Protein AF-A0A7Y8D6C0-F1 (afdb_monomer_lite)

Foldseek 3Di:
DQVVLCVVLVHNPGDDDPDAFSAQAWDWRWDDDPPDIDIDIDAHQQDPPVPDPSNVSRNVRRLVVLQPDQEAELDDDPPDDDPSSVVVCVSNVPRPHYYD

Structure (mmCIF, N/CA/C/O backbone):
data_AF-A0A7Y8D6C0-F1
#
_entry.id   AF-A0A7Y8D6C0-F1
#
loop_
_atom_site.group_PDB
_atom_site.id
_atom_site.type_symbol
_atom_site.label_atom_id
_atom_site.label_alt_id
_atom_site.label_comp_id
_atom_site.label_asym_id
_atom_site.label_entity_id
_atom_site.label_seq_id
_atom_site.pdbx_PDB_ins_code
_atom_site.Cartn_x
_atom_site.Cartn_y
_atom_site.Cartn_z
_atom_site.occupancy
_atom_site.B_iso_or_equiv
_atom_site.auth_seq_id
_atom_site.auth_comp_id
_atom_site.auth_asym_id
_atom_site.auth_atom_id
_atom_site.pdbx_PDB_model_num
ATOM 1 N N . LYS A 1 1 ? 1.943 7.024 -2.003 1.00 88.56 1 LYS A N 1
ATOM 2 C CA . LYS A 1 1 ? 1.771 6.056 -0.892 1.00 88.56 1 LYS A CA 1
ATOM 3 C C . LYS A 1 1 ? 2.103 6.701 0.450 1.00 88.56 1 LYS A C 1
ATOM 5 O O . LYS A 1 1 ? 1.205 7.306 1.010 1.00 88.56 1 LYS A O 1
ATOM 10 N N . SER A 1 2 ? 3.362 6.756 0.889 1.00 88.69 2 SER A N 1
ATOM 11 C CA . SER A 1 2 ? 3.733 7.262 2.226 1.00 88.69 2 SER A CA 1
ATOM 12 C C . SER A 1 2 ? 3.286 8.705 2.534 1.00 88.69 2 SER A C 1
ATOM 14 O O . SER A 1 2 ? 2.893 8.997 3.657 1.00 88.69 2 SER A O 1
ATOM 16 N N . THR A 1 3 ? 3.257 9.607 1.540 1.00 90.31 3 THR A N 1
ATOM 17 C CA . THR A 1 3 ? 2.682 10.959 1.714 1.00 90.31 3 THR A CA 1
ATOM 18 C C . THR A 1 3 ? 1.180 10.926 2.009 1.00 90.31 3 THR A C 1
ATOM 20 O O . THR A 1 3 ? 0.727 11.621 2.911 1.00 90.31 3 THR A O 1
ATOM 23 N N . LEU A 1 4 ? 0.418 10.105 1.274 1.00 91.06 4 LEU A N 1
ATOM 24 C CA . LEU A 1 4 ? -1.020 9.920 1.497 1.00 91.06 4 LEU A CA 1
ATOM 25 C C . LEU A 1 4 ? -1.267 9.305 2.876 1.00 91.06 4 LEU A C 1
ATOM 27 O O . LEU A 1 4 ? -2.127 9.778 3.607 1.00 91.06 4 LEU A O 1
ATOM 31 N N . LEU A 1 5 ? -0.464 8.310 3.255 1.00 92.12 5 LEU A N 1
ATOM 32 C CA . LEU A 1 5 ? -0.569 7.676 4.562 1.00 92.12 5 LEU A CA 1
ATOM 33 C C . LEU A 1 5 ? -0.362 8.679 5.703 1.00 92.12 5 LEU A C 1
ATOM 35 O O . LEU A 1 5 ? -1.199 8.773 6.592 1.00 92.12 5 LEU A O 1
ATOM 39 N N . ASN A 1 6 ? 0.707 9.478 5.653 1.00 91.50 6 ASN A N 1
ATOM 40 C CA . ASN A 1 6 ? 0.946 10.517 6.659 1.00 91.50 6 ASN A CA 1
ATOM 41 C C . 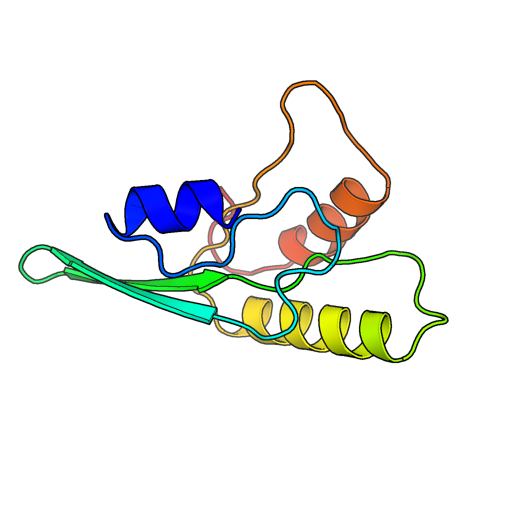ASN A 1 6 ? -0.201 11.529 6.737 1.00 91.50 6 ASN A C 1
ATOM 43 O O . ASN A 1 6 ? -0.539 11.991 7.823 1.00 91.50 6 ASN A O 1
ATOM 47 N N . HIS A 1 7 ? -0.799 11.868 5.592 1.00 93.19 7 HIS A N 1
ATOM 48 C CA . HIS A 1 7 ? -1.946 12.765 5.550 1.00 93.19 7 HIS A CA 1
ATOM 49 C C . HIS A 1 7 ? -3.174 12.148 6.230 1.00 93.19 7 HIS A C 1
ATOM 51 O O . HIS A 1 7 ? -3.785 12.796 7.073 1.00 93.19 7 HIS A O 1
ATOM 57 N N . ILE A 1 8 ? -3.485 10.881 5.936 1.00 92.19 8 ILE A N 1
ATOM 58 C CA . ILE A 1 8 ? -4.592 10.150 6.569 1.00 92.19 8 ILE A CA 1
ATOM 59 C C . ILE A 1 8 ? -4.392 10.053 8.084 1.00 92.19 8 ILE A C 1
ATOM 61 O O . ILE A 1 8 ? -5.329 10.308 8.839 1.00 92.19 8 ILE A O 1
ATOM 65 N N . LEU A 1 9 ? -3.180 9.707 8.527 1.00 91.62 9 LEU A N 1
ATOM 66 C CA . LEU A 1 9 ? -2.851 9.534 9.944 1.00 91.62 9 LEU A CA 1
ATOM 67 C C . LEU A 1 9 ? -2.726 10.864 10.706 1.00 91.62 9 LEU A C 1
ATOM 69 O O . LEU A 1 9 ? -2.702 10.847 11.932 1.00 91.62 9 LEU A O 1
ATOM 73 N N . GLY A 1 10 ? -2.609 12.000 10.011 1.00 90.00 10 GLY A N 1
ATOM 74 C CA . GLY A 1 10 ? -2.411 13.318 10.625 1.00 90.00 10 GLY A CA 1
ATOM 75 C C . GLY A 1 10 ? -1.028 13.522 11.258 1.00 90.00 10 GLY A C 1
ATOM 76 O O . GLY A 1 10 ? -0.812 14.493 11.977 1.00 90.00 10 GLY A O 1
ATOM 77 N N . GLN A 1 11 ? -0.077 12.621 11.003 1.00 86.25 11 GLN A N 1
ATOM 78 C CA . GLN A 1 11 ? 1.265 12.648 11.584 1.00 86.25 11 GLN A CA 1
ATOM 79 C C . GLN A 1 11 ? 2.303 12.086 10.613 1.00 86.25 11 GLN A C 1
ATOM 81 O O . GLN A 1 11 ? 2.017 11.243 9.763 1.00 86.25 11 GLN A O 1
ATOM 86 N N . LYS A 1 12 ? 3.546 12.554 10.747 1.00 84.88 12 LYS A N 1
ATOM 87 C CA . LYS A 1 12 ? 4.667 12.150 9.892 1.00 84.88 12 LYS A CA 1
ATOM 88 C C . LYS A 1 12 ? 5.325 10.869 10.421 1.00 84.88 12 LYS A C 1
ATOM 90 O O . LYS A 1 12 ? 6.408 10.928 10.996 1.00 84.88 12 LYS A O 1
ATOM 95 N N . LEU A 1 13 ? 4.668 9.728 10.218 1.00 83.50 13 LEU A N 1
ATOM 96 C CA . LEU A 1 13 ? 5.171 8.405 10.612 1.00 83.50 13 LEU A CA 1
ATOM 97 C C . LEU A 1 13 ? 5.962 7.730 9.488 1.00 83.50 13 LEU A C 1
ATOM 99 O O . LEU A 1 13 ? 7.084 7.271 9.691 1.00 83.50 13 LEU A O 1
ATOM 103 N N . ALA A 1 14 ? 5.401 7.712 8.281 1.00 85.62 14 ALA A N 1
ATOM 104 C CA . ALA A 1 14 ? 6.013 7.096 7.117 1.00 85.62 14 ALA A CA 1
ATOM 105 C C . ALA A 1 14 ? 7.139 7.964 6.554 1.00 85.62 14 ALA A C 1
ATOM 107 O O . ALA A 1 14 ? 7.018 9.189 6.427 1.00 85.62 14 ALA A O 1
ATOM 108 N N . ILE A 1 15 ? 8.245 7.317 6.180 1.00 82.38 15 ILE A N 1
ATOM 109 C CA . ILE A 1 15 ? 9.406 8.011 5.631 1.00 82.38 15 ILE A CA 1
ATOM 110 C C . ILE A 1 15 ? 9.070 8.496 4.216 1.00 82.38 15 ILE A C 1
ATOM 112 O O . ILE A 1 15 ? 8.958 7.718 3.272 1.00 82.38 15 ILE A O 1
ATOM 116 N N . THR A 1 16 ? 8.953 9.810 4.050 1.00 83.25 16 THR A N 1
ATOM 117 C CA . THR A 1 16 ? 8.744 10.452 2.746 1.00 83.25 16 THR A CA 1
ATOM 118 C C . THR A 1 16 ? 10.078 10.929 2.178 1.00 83.25 16 THR A C 1
ATOM 120 O O . THR A 1 16 ? 10.721 11.802 2.763 1.00 83.25 16 THR A O 1
ATOM 123 N N . SER A 1 17 ? 10.499 10.389 1.035 1.00 81.12 17 SER A N 1
ATOM 124 C CA . SER A 1 17 ? 11.733 10.782 0.345 1.00 81.12 17 SER A CA 1
ATOM 125 C C . SER A 1 17 ? 11.586 10.597 -1.161 1.00 81.12 17 SER A C 1
ATOM 127 O O . SER A 1 17 ? 10.858 9.718 -1.614 1.00 81.12 17 SER A O 1
ATOM 129 N N . ARG A 1 18 ? 12.320 11.401 -1.941 1.00 77.56 18 ARG A N 1
ATOM 130 C CA . ARG A 1 18 ? 12.471 11.191 -3.392 1.00 77.56 18 ARG A CA 1
ATOM 131 C C . ARG A 1 18 ? 13.449 10.059 -3.718 1.00 77.56 18 ARG A C 1
ATOM 133 O O . ARG A 1 18 ? 13.525 9.638 -4.867 1.00 77.56 18 ARG A O 1
ATOM 140 N N . LYS A 1 19 ? 14.218 9.576 -2.732 1.00 79.81 19 LYS A N 1
ATOM 141 C CA . LYS A 1 19 ? 15.111 8.431 -2.926 1.00 79.81 19 LYS A CA 1
ATOM 142 C C . LYS A 1 19 ? 14.272 7.154 -3.082 1.00 79.81 19 LYS A C 1
ATOM 144 O O . LYS A 1 19 ? 13.379 6.914 -2.263 1.00 79.81 19 LYS A O 1
ATOM 149 N N . PRO A 1 20 ? 14.550 6.319 -4.093 1.00 75.12 20 PRO A N 1
ATOM 150 C CA . PRO A 1 20 ? 13.873 5.037 -4.230 1.00 75.12 20 PRO A CA 1
ATOM 151 C C . PRO A 1 20 ? 14.194 4.123 -3.036 1.00 75.12 20 PRO A C 1
ATOM 153 O O . PRO A 1 20 ? 15.209 4.300 -2.362 1.00 75.12 20 PRO A O 1
ATOM 156 N N . GLN A 1 21 ? 13.330 3.132 -2.789 1.00 76.75 21 GLN A N 1
ATOM 157 C CA . GLN A 1 21 ? 13.539 2.078 -1.777 1.00 76.75 21 GLN A CA 1
ATOM 158 C C . GLN A 1 21 ? 13.664 2.584 -0.330 1.00 76.75 21 GLN A C 1
ATOM 160 O O . GLN A 1 21 ? 14.404 2.022 0.484 1.00 76.75 21 GLN A O 1
ATOM 165 N N . THR A 1 22 ? 12.940 3.659 -0.017 1.00 77.94 22 THR A N 1
ATOM 166 C CA . THR A 1 22 ? 12.935 4.261 1.320 1.00 77.94 22 THR A CA 1
ATOM 167 C C . THR A 1 22 ? 12.084 3.451 2.316 1.00 77.94 22 THR A C 1
ATOM 169 O O . THR A 1 22 ? 12.478 3.306 3.470 1.00 77.94 22 THR A O 1
ATOM 172 N N . THR A 1 23 ? 10.987 2.829 1.867 1.00 77.62 23 THR A N 1
ATOM 173 C CA . THR A 1 23 ? 10.188 1.878 2.665 1.00 77.62 23 THR A CA 1
ATOM 174 C C . THR A 1 23 ? 10.696 0.457 2.417 1.00 77.62 23 THR A C 1
ATOM 176 O O . THR A 1 23 ? 10.447 -0.110 1.355 1.00 77.62 23 THR A O 1
ATOM 179 N N . ARG A 1 24 ? 11.461 -0.109 3.361 1.00 81.94 24 ARG A N 1
ATOM 180 C CA . ARG A 1 24 ? 12.056 -1.464 3.246 1.00 81.94 24 ARG A CA 1
ATOM 181 C C . ARG A 1 24 ? 11.339 -2.529 4.072 1.00 81.94 24 ARG A C 1
ATOM 183 O O . ARG A 1 24 ? 11.407 -3.711 3.742 1.00 81.94 24 ARG A O 1
ATOM 190 N N . HIS A 1 25 ? 10.643 -2.098 5.115 1.00 80.75 25 HIS A N 1
ATOM 191 C CA . HIS A 1 25 ? 9.809 -2.927 5.974 1.00 80.75 25 HIS A CA 1
ATOM 192 C C . HIS A 1 25 ? 8.378 -2.410 5.909 1.00 80.75 25 HIS A C 1
ATOM 194 O O . HIS A 1 25 ? 8.171 -1.232 5.610 1.00 80.75 25 HIS A O 1
ATOM 200 N N . ASN A 1 26 ? 7.417 -3.286 6.192 1.00 81.25 26 ASN A N 1
ATOM 201 C CA . ASN A 1 26 ? 6.034 -2.858 6.326 1.00 81.25 26 ASN A CA 1
ATOM 202 C C . ASN A 1 26 ? 5.926 -1.927 7.536 1.00 81.25 26 ASN A C 1
ATOM 204 O O . ASN A 1 26 ? 6.447 -2.241 8.608 1.00 81.25 26 ASN A O 1
ATOM 208 N N . MET A 1 27 ? 5.272 -0.786 7.356 1.00 85.19 27 MET A N 1
ATOM 209 C CA . MET A 1 27 ? 4.952 0.121 8.452 1.00 85.19 27 MET A CA 1
ATOM 210 C C . MET A 1 27 ? 3.468 0.019 8.765 1.00 85.19 27 MET A C 1
ATOM 212 O O . MET A 1 27 ? 2.647 0.066 7.852 1.00 85.19 27 MET A O 1
ATOM 216 N N . LEU A 1 28 ? 3.145 -0.081 10.051 1.00 89.06 28 LEU A N 1
ATOM 217 C CA . LEU A 1 28 ? 1.774 -0.025 10.536 1.00 89.06 28 LEU A CA 1
ATOM 218 C C . LEU A 1 28 ? 1.462 1.392 11.014 1.00 89.06 28 LEU A C 1
ATOM 220 O O . LEU A 1 28 ? 2.193 1.958 11.826 1.00 89.06 28 LEU A O 1
ATOM 224 N N . GLY A 1 29 ? 0.377 1.955 10.500 1.00 90.50 29 GLY A N 1
ATOM 225 C CA . GLY A 1 29 ? -0.210 3.200 10.969 1.00 90.50 29 GLY A CA 1
ATOM 226 C C . GLY A 1 29 ? -1.598 2.928 11.515 1.00 90.50 29 GLY A C 1
ATOM 227 O O . GLY A 1 29 ? -2.416 2.337 10.823 1.00 90.50 29 GLY A O 1
ATOM 228 N N . ILE A 1 30 ? -1.881 3.353 12.740 1.00 93.12 30 ILE A N 1
ATOM 229 C CA . ILE A 1 30 ? -3.191 3.143 13.361 1.00 93.12 30 ILE A CA 1
ATOM 230 C C . ILE A 1 30 ? -3.899 4.488 13.436 1.00 93.12 30 ILE A C 1
ATOM 232 O O . ILE A 1 30 ? -3.339 5.458 13.952 1.00 93.12 30 ILE A O 1
ATOM 236 N N . LYS A 1 31 ? -5.133 4.543 12.934 1.00 94.31 31 LYS A N 1
ATOM 237 C CA . LYS A 1 31 ? -6.019 5.696 13.083 1.00 94.31 31 LYS A CA 1
ATOM 238 C C . LYS A 1 31 ? -7.297 5.255 13.774 1.00 94.31 31 LYS A C 1
ATOM 240 O O . LYS A 1 31 ? -7.971 4.354 13.287 1.00 94.31 31 LYS A O 1
ATOM 245 N N . THR A 1 32 ? -7.613 5.894 14.893 1.00 95.31 32 THR A N 1
ATOM 246 C CA . THR A 1 32 ? -8.861 5.656 15.624 1.00 95.31 32 THR A CA 1
ATOM 247 C C . THR A 1 32 ? -9.705 6.923 15.562 1.00 95.31 32 THR A C 1
ATOM 249 O O . THR A 1 32 ? -9.207 7.999 15.892 1.00 95.31 32 THR A O 1
ATOM 252 N N . GLU A 1 33 ? -10.951 6.800 15.121 1.00 94.81 33 GLU A N 1
ATOM 253 C CA . GLU A 1 33 ? -11.945 7.874 15.088 1.00 94.81 33 GLU A CA 1
ATOM 254 C C . GLU A 1 33 ? -13.240 7.355 15.726 1.00 94.81 33 GLU A C 1
ATOM 256 O O . GLU A 1 33 ? -13.913 6.488 15.168 1.00 94.81 33 GLU A O 1
ATOM 261 N N . GLY A 1 34 ? -13.572 7.859 16.920 1.00 95.88 34 GLY A N 1
ATOM 262 C CA . GLY A 1 34 ? -14.689 7.338 17.713 1.00 95.88 34 GLY A CA 1
ATOM 263 C C . GLY A 1 34 ? -14.515 5.846 18.014 1.00 95.88 34 GLY A C 1
ATOM 264 O O . GLY A 1 34 ? -13.470 5.438 18.518 1.00 95.88 34 GLY A O 1
ATOM 265 N N . ASP A 1 35 ? -15.520 5.050 17.648 1.00 96.75 35 ASP A N 1
ATOM 266 C CA . ASP A 1 35 ? -15.552 3.595 17.861 1.00 96.75 35 ASP A CA 1
ATOM 267 C C . ASP A 1 35 ? -14.918 2.793 16.709 1.00 96.75 35 ASP A C 1
ATOM 269 O O . ASP A 1 35 ? -14.985 1.563 16.683 1.00 96.75 35 ASP A O 1
ATOM 273 N N . VAL A 1 36 ? -14.308 3.470 15.730 1.00 96.19 36 VAL A N 1
ATOM 274 C CA . VAL A 1 36 ? -13.692 2.837 14.558 1.00 96.19 36 VAL A CA 1
ATOM 275 C C . VAL A 1 36 ? -12.177 2.938 14.644 1.00 96.19 36 VAL A C 1
ATOM 277 O O . VAL A 1 36 ? -11.619 4.022 14.817 1.00 96.19 36 VAL A O 1
ATOM 280 N N . GLN A 1 37 ? -11.497 1.810 14.444 1.00 95.88 37 GLN A N 1
ATOM 281 C CA . GLN A 1 37 ? -10.047 1.754 14.300 1.00 95.88 37 GLN A CA 1
ATOM 282 C C . GLN A 1 37 ? -9.672 1.155 12.946 1.00 95.88 37 GLN A C 1
ATOM 284 O O . GLN A 1 37 ? -10.057 0.037 12.618 1.00 95.88 37 GLN A O 1
ATOM 289 N N . ALA A 1 38 ? -8.886 1.902 12.178 1.00 95.06 38 ALA A N 1
ATOM 290 C CA . ALA A 1 38 ? -8.318 1.464 10.914 1.00 95.06 38 ALA A CA 1
ATOM 291 C C . ALA A 1 38 ? -6.805 1.264 11.057 1.00 95.06 38 ALA A C 1
ATOM 293 O O . ALA A 1 38 ? -6.090 2.142 11.560 1.00 95.06 38 ALA A O 1
ATOM 294 N N . ILE A 1 39 ? -6.319 0.116 10.584 1.00 94.12 39 ILE A N 1
ATOM 295 C CA . ILE A 1 39 ? -4.897 -0.224 10.535 1.00 94.12 39 ILE A CA 1
ATOM 296 C C . ILE A 1 39 ? -4.440 -0.125 9.082 1.00 94.12 39 ILE A C 1
ATOM 298 O O . ILE A 1 39 ? -4.892 -0.860 8.212 1.00 94.12 39 ILE A O 1
ATOM 302 N N . TYR A 1 40 ? -3.527 0.798 8.824 1.00 92.81 40 TYR A N 1
ATOM 303 C CA . TYR A 1 40 ? -2.929 1.029 7.521 1.00 92.81 40 TYR A CA 1
ATOM 304 C C . TYR A 1 40 ? -1.575 0.338 7.444 1.00 92.81 40 TYR A C 1
ATOM 306 O O . TYR A 1 40 ? -0.743 0.493 8.339 1.00 92.81 40 TYR A O 1
ATOM 314 N N . VAL A 1 41 ? -1.327 -0.362 6.341 1.00 90.44 41 VAL A N 1
ATOM 315 C CA . VAL A 1 41 ? -0.048 -1.023 6.070 1.00 90.44 41 VAL A CA 1
ATOM 316 C C . VAL A 1 41 ? 0.632 -0.326 4.889 1.00 90.44 41 VAL A C 1
ATOM 318 O O . VAL A 1 41 ? 0.149 -0.412 3.762 1.00 90.44 41 VAL A O 1
ATOM 321 N N . ASP A 1 42 ? 1.756 0.365 5.116 1.00 89.62 42 ASP A N 1
ATOM 322 C CA . ASP A 1 42 ? 2.618 0.842 4.019 1.00 89.62 42 ASP A CA 1
ATOM 323 C C . ASP A 1 42 ? 3.568 -0.283 3.627 1.00 89.62 42 ASP A C 1
ATOM 325 O O . ASP A 1 42 ? 4.434 -0.675 4.416 1.00 89.62 42 ASP A O 1
ATOM 329 N N . THR A 1 43 ? 3.424 -0.808 2.415 1.00 86.88 43 THR A N 1
ATOM 330 C CA . THR A 1 43 ? 4.310 -1.852 1.902 1.00 86.88 43 THR A CA 1
ATOM 331 C C . THR A 1 43 ? 5.496 -1.248 1.148 1.00 86.88 43 THR A C 1
ATOM 333 O O . THR A 1 43 ? 5.369 -0.195 0.510 1.00 86.88 43 THR A O 1
ATOM 336 N N . PRO A 1 44 ? 6.654 -1.931 1.120 1.00 84.75 44 PRO A N 1
ATOM 337 C CA . PRO A 1 44 ? 7.720 -1.623 0.178 1.00 84.75 44 PRO A CA 1
ATOM 338 C C . PRO A 1 44 ? 7.209 -1.519 -1.265 1.00 84.75 44 PRO A C 1
ATOM 340 O O . PRO A 1 44 ? 6.276 -2.217 -1.665 1.00 84.75 44 PRO A O 1
ATOM 343 N N . GLY A 1 45 ? 7.840 -0.650 -2.060 1.00 83.69 45 GLY A N 1
ATOM 344 C CA . GLY A 1 45 ? 7.582 -0.594 -3.499 1.00 83.69 45 GLY A CA 1
ATOM 345 C C . GLY A 1 45 ? 7.950 -1.921 -4.159 1.00 83.69 45 GLY A C 1
ATOM 346 O O . GLY A 1 45 ? 9.013 -2.474 -3.865 1.00 83.69 45 GLY A O 1
ATOM 347 N N . MET A 1 46 ? 7.072 -2.430 -5.026 1.00 84.75 46 MET A N 1
ATOM 348 C CA . MET A 1 46 ? 7.378 -3.622 -5.808 1.00 84.75 46 MET A CA 1
ATOM 349 C C . MET A 1 46 ? 8.245 -3.252 -7.006 1.00 84.75 46 MET A C 1
ATOM 351 O O . MET A 1 46 ? 7.969 -2.281 -7.704 1.00 84.75 46 MET A O 1
ATOM 355 N N . HIS A 1 47 ? 9.298 -4.033 -7.226 1.00 84.75 47 HIS A N 1
ATOM 356 C CA . HIS A 1 47 ? 10.292 -3.773 -8.263 1.00 84.75 47 HIS A CA 1
ATOM 357 C C . HIS A 1 47 ? 10.455 -4.983 -9.178 1.00 84.75 47 HIS A C 1
ATOM 359 O O . HIS A 1 47 ? 10.577 -6.114 -8.706 1.00 84.75 47 HIS A O 1
ATOM 365 N N . LYS A 1 48 ? 10.525 -4.744 -10.491 1.00 77.12 48 LYS A N 1
ATOM 366 C CA . LYS A 1 48 ? 10.679 -5.805 -11.504 1.00 77.12 48 LYS A CA 1
ATOM 367 C C . LYS A 1 48 ? 12.070 -6.454 -11.468 1.00 77.12 48 LYS A C 1
ATOM 369 O O . LYS A 1 48 ? 12.205 -7.657 -11.675 1.00 77.12 48 LYS A O 1
ATOM 374 N N . ALA A 1 49 ? 13.104 -5.668 -11.157 1.00 74.12 49 ALA A N 1
ATOM 375 C CA . ALA A 1 49 ? 14.487 -6.133 -11.074 1.00 74.12 49 ALA A CA 1
ATOM 376 C C . ALA A 1 49 ? 14.717 -6.977 -9.807 1.00 74.12 49 ALA A C 1
ATOM 378 O O . ALA A 1 49 ? 15.034 -6.448 -8.743 1.00 74.12 49 ALA A O 1
ATOM 379 N N . ASN A 1 50 ? 14.569 -8.296 -9.906 1.00 66.81 50 ASN A N 1
ATOM 380 C CA . ASN A 1 50 ? 14.695 -9.225 -8.774 1.00 66.81 50 ASN A CA 1
ATOM 381 C C . ASN A 1 50 ? 16.125 -9.730 -8.517 1.00 66.81 50 ASN A C 1
ATOM 383 O O . ASN A 1 50 ? 16.338 -10.553 -7.624 1.00 66.81 50 ASN A O 1
ATOM 387 N N . ASP A 1 51 ? 17.117 -9.235 -9.252 1.00 71.62 51 ASP A N 1
ATOM 388 C CA . ASP A 1 51 ? 18.495 -9.738 -9.161 1.00 71.62 51 ASP A CA 1
ATOM 389 C C . ASP A 1 51 ? 19.135 -9.398 -7.809 1.00 71.62 51 ASP A C 1
ATOM 391 O O . ASP A 1 51 ? 19.879 -10.187 -7.218 1.00 71.62 51 ASP A O 1
ATOM 395 N N . LYS A 1 52 ? 18.761 -8.246 -7.243 1.00 83.00 52 LYS A N 1
ATOM 396 C CA . LYS A 1 52 ? 19.230 -7.800 -5.929 1.00 83.00 52 LYS A CA 1
ATOM 397 C C . LYS A 1 52 ? 18.426 -8.467 -4.815 1.00 83.00 52 LYS A C 1
ATOM 399 O O . LYS A 1 52 ? 17.198 -8.405 -4.798 1.00 83.00 52 LYS A O 1
ATOM 404 N N . ALA A 1 53 ? 19.126 -9.025 -3.826 1.00 85.25 53 ALA A N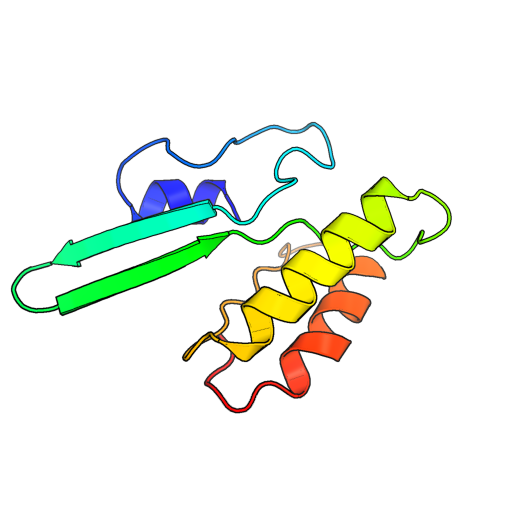 1
ATOM 405 C CA . ALA A 1 53 ? 18.512 -9.668 -2.659 1.00 85.25 53 ALA A CA 1
ATOM 406 C C . ALA A 1 53 ? 17.517 -8.750 -1.925 1.00 85.25 53 ALA A C 1
ATOM 408 O O . ALA A 1 53 ? 16.449 -9.201 -1.517 1.00 85.25 53 ALA A O 1
ATOM 409 N N . LEU A 1 54 ? 17.831 -7.453 -1.838 1.00 84.31 54 LEU A N 1
ATOM 410 C CA . LEU A 1 54 ? 16.951 -6.449 -1.242 1.00 84.31 54 LEU A CA 1
ATOM 411 C C . LEU A 1 54 ? 15.598 -6.356 -1.966 1.00 84.31 54 LEU A C 1
ATOM 413 O O . LEU A 1 54 ? 14.562 -6.309 -1.311 1.00 84.31 54 LEU A O 1
ATOM 417 N N . ASN A 1 55 ? 15.593 -6.392 -3.299 1.00 85.06 55 ASN A N 1
ATOM 418 C CA . ASN A 1 55 ? 14.364 -6.288 -4.085 1.00 85.06 55 ASN A CA 1
ATOM 419 C C . ASN A 1 55 ? 13.486 -7.530 -3.890 1.00 85.06 55 ASN A C 1
ATOM 421 O O . ASN A 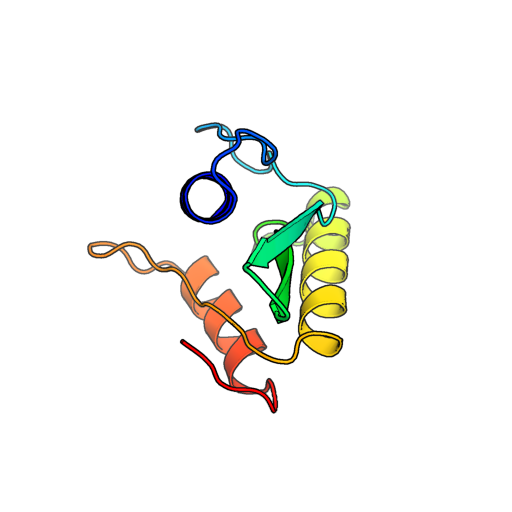1 55 ? 12.280 -7.405 -3.694 1.00 85.06 55 ASN A O 1
ATOM 425 N N . ARG A 1 56 ? 14.092 -8.726 -3.833 1.00 86.69 56 ARG A N 1
ATOM 426 C CA . ARG A 1 56 ? 13.359 -9.965 -3.513 1.00 86.69 56 ARG A CA 1
ATOM 427 C C . ARG A 1 56 ? 12.737 -9.917 -2.122 1.00 86.69 56 ARG A C 1
ATOM 429 O O . ARG A 1 56 ? 11.583 -10.304 -1.957 1.00 86.69 56 ARG A O 1
ATOM 436 N N . TYR A 1 57 ? 13.488 -9.431 -1.136 1.00 88.38 57 TYR A N 1
ATOM 437 C CA . TYR A 1 57 ? 12.996 -9.250 0.228 1.00 88.38 57 TYR A CA 1
ATOM 438 C C . TYR A 1 57 ? 11.804 -8.282 0.274 1.00 88.38 57 TYR A C 1
ATOM 440 O O . TYR A 1 57 ? 10.757 -8.619 0.823 1.00 88.38 57 TYR A O 1
ATOM 448 N N . MET A 1 58 ? 11.930 -7.120 -0.371 1.00 87.62 58 MET A N 1
ATOM 449 C CA . MET A 1 58 ? 10.865 -6.116 -0.449 1.00 87.62 58 MET A CA 1
ATOM 450 C C . MET A 1 58 ? 9.609 -6.658 -1.144 1.00 87.62 58 MET A C 1
ATOM 452 O O . MET A 1 58 ? 8.513 -6.528 -0.603 1.00 87.62 58 MET A O 1
ATOM 456 N N . ASN A 1 59 ? 9.759 -7.338 -2.285 1.00 87.75 59 ASN A N 1
ATOM 457 C CA . ASN A 1 59 ? 8.641 -7.939 -3.016 1.00 87.75 59 ASN A CA 1
ATOM 458 C C . ASN A 1 59 ? 7.930 -9.028 -2.198 1.00 87.75 59 ASN A C 1
ATOM 460 O O . ASN A 1 59 ? 6.701 -9.127 -2.236 1.00 87.75 59 ASN A O 1
ATOM 464 N N . ARG A 1 60 ? 8.681 -9.830 -1.430 1.00 88.00 60 ARG A N 1
ATOM 465 C CA . ARG A 1 60 ? 8.114 -10.839 -0.524 1.00 88.00 6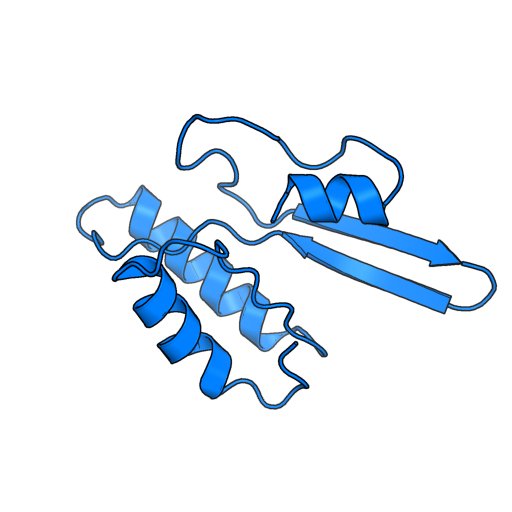0 ARG A CA 1
ATOM 466 C C . ARG A 1 60 ? 7.313 -10.192 0.606 1.00 88.00 60 ARG A C 1
ATOM 468 O O . ARG A 1 60 ? 6.205 -10.645 0.870 1.00 88.00 60 ARG A O 1
ATOM 475 N N . ASN A 1 61 ? 7.837 -9.135 1.228 1.00 87.69 61 ASN A N 1
ATOM 476 C CA . ASN A 1 61 ? 7.132 -8.396 2.281 1.00 87.69 61 ASN A CA 1
ATOM 477 C C . ASN A 1 61 ? 5.842 -7.742 1.778 1.00 87.69 61 ASN A C 1
ATOM 479 O O . ASN A 1 61 ? 4.815 -7.838 2.446 1.00 87.69 61 ASN A O 1
ATOM 483 N N . ALA A 1 62 ? 5.885 -7.120 0.596 1.00 87.75 62 ALA A N 1
ATOM 484 C CA . ALA A 1 62 ? 4.704 -6.521 -0.020 1.00 87.75 62 ALA A CA 1
ATOM 485 C C . ALA A 1 62 ? 3.647 -7.584 -0.355 1.00 87.75 62 ALA A C 1
ATOM 487 O O . ALA A 1 62 ? 2.478 -7.425 -0.022 1.00 87.75 62 ALA A O 1
ATOM 488 N N . SER A 1 63 ? 4.068 -8.715 -0.934 1.00 88.19 63 SER A N 1
ATOM 489 C CA . SER A 1 63 ? 3.156 -9.821 -1.257 1.00 88.19 63 SER A CA 1
ATOM 490 C C . SER A 1 63 ? 2.554 -10.481 -0.013 1.00 88.19 63 SER A C 1
ATOM 492 O O . SER A 1 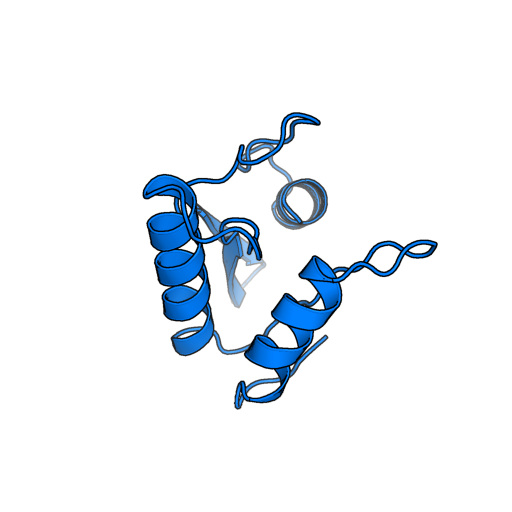63 ? 1.437 -10.976 -0.080 1.00 88.19 63 SER A O 1
ATOM 494 N N . ALA A 1 64 ? 3.290 -10.531 1.103 1.00 88.38 64 ALA A N 1
ATOM 495 C CA . ALA A 1 64 ? 2.772 -11.042 2.369 1.00 88.38 64 ALA A CA 1
ATOM 496 C C . ALA A 1 64 ? 1.699 -10.112 2.946 1.00 88.38 64 ALA A C 1
ATOM 498 O O . ALA A 1 64 ? 0.616 -10.585 3.256 1.00 88.38 64 ALA A O 1
ATOM 499 N N . ALA A 1 65 ? 1.958 -8.800 2.990 1.00 87.06 65 ALA A N 1
ATOM 500 C CA . ALA A 1 65 ? 0.980 -7.826 3.478 1.00 87.06 65 ALA A CA 1
ATOM 501 C C . ALA A 1 65 ? -0.340 -7.865 2.699 1.00 87.06 65 ALA A C 1
ATOM 503 O O . ALA A 1 65 ? -1.398 -7.771 3.302 1.00 87.06 65 ALA A O 1
ATOM 504 N N . LEU A 1 66 ? -0.291 -8.055 1.376 1.00 86.75 66 LEU A N 1
ATOM 505 C CA . LEU A 1 66 ? -1.499 -8.136 0.546 1.00 86.75 66 LEU A CA 1
ATOM 506 C C . LEU A 1 66 ? -2.429 -9.312 0.893 1.00 86.75 66 LEU A C 1
ATOM 508 O O . LEU A 1 66 ? -3.581 -9.293 0.475 1.00 86.75 66 LEU A O 1
ATOM 512 N N . LYS A 1 67 ? -1.958 -10.336 1.618 1.00 85.69 67 LYS A N 1
ATOM 513 C CA . LYS A 1 67 ? -2.791 -11.485 2.012 1.00 85.69 67 LYS A CA 1
ATOM 514 C C . LYS A 1 67 ? -3.659 -11.216 3.235 1.00 85.69 67 LYS A C 1
ATOM 516 O O . LYS A 1 67 ? -4.692 -11.858 3.375 1.00 85.69 67 LYS A O 1
ATOM 521 N N . ASP A 1 68 ? -3.222 -10.300 4.092 1.00 85.25 68 ASP A N 1
ATOM 522 C CA . ASP A 1 68 ? -3.815 -10.078 5.412 1.00 85.25 68 ASP A CA 1
ATOM 523 C C . ASP A 1 68 ? -4.702 -8.819 5.448 1.00 85.25 68 ASP A C 1
ATOM 525 O O . ASP A 1 68 ? -5.198 -8.452 6.508 1.00 85.25 68 ASP A O 1
ATOM 529 N N . VAL A 1 69 ? -4.871 -8.124 4.315 1.00 89.69 69 VAL A N 1
ATOM 530 C CA . VAL A 1 69 ? -5.617 -6.857 4.236 1.00 89.69 69 VAL A CA 1
ATOM 531 C C . VAL A 1 69 ? -7.052 -7.057 3.762 1.00 89.69 69 VAL A C 1
ATOM 533 O O . VAL A 1 69 ? -7.307 -7.761 2.785 1.00 89.69 69 VAL A O 1
ATOM 536 N N . ASP A 1 70 ? -7.978 -6.352 4.409 1.00 92.50 70 ASP A N 1
ATOM 537 C CA . ASP A 1 70 ? -9.396 -6.349 4.038 1.00 92.50 70 ASP A CA 1
ATOM 538 C C . ASP A 1 70 ? -9.687 -5.471 2.811 1.00 92.50 70 ASP A C 1
ATOM 540 O O . ASP A 1 70 ? -10.617 -5.748 2.060 1.00 92.50 70 ASP A O 1
ATOM 544 N N . VAL A 1 71 ? -8.900 -4.406 2.602 1.00 92.81 71 VAL A N 1
ATOM 545 C CA . VAL A 1 71 ? -9.054 -3.420 1.517 1.00 92.81 71 VAL A CA 1
ATOM 546 C C . VAL A 1 71 ? -7.681 -3.025 0.978 1.00 92.81 71 VAL A C 1
ATOM 548 O O . VAL A 1 71 ? -6.740 -2.804 1.745 1.00 92.81 71 VAL A O 1
ATOM 551 N N . VAL A 1 72 ? -7.569 -2.874 -0.342 1.00 93.56 72 VAL A N 1
ATOM 552 C CA . VAL A 1 72 ? -6.351 -2.412 -1.019 1.00 93.56 72 VAL A CA 1
ATOM 553 C C . VAL A 1 72 ? -6.586 -1.041 -1.642 1.00 93.56 72 VAL A C 1
ATOM 555 O O . VAL A 1 72 ? -7.548 -0.847 -2.375 1.00 93.56 72 VAL A O 1
ATOM 558 N N . ILE A 1 73 ? -5.668 -0.102 -1.394 1.00 93.62 73 ILE A N 1
ATOM 559 C CA . ILE A 1 73 ? -5.640 1.209 -2.057 1.00 93.62 73 ILE A CA 1
ATOM 560 C C . ILE A 1 73 ? -4.497 1.216 -3.075 1.00 93.62 73 ILE A C 1
ATOM 562 O O . ILE A 1 73 ? -3.316 1.286 -2.707 1.00 93.62 73 ILE A O 1
ATOM 566 N N . PHE A 1 74 ? -4.833 1.156 -4.358 1.00 93.56 74 PHE A N 1
ATOM 567 C CA . PHE A 1 74 ? -3.884 1.168 -5.460 1.00 93.56 74 PHE A CA 1
ATOM 568 C C . PHE A 1 74 ? -3.649 2.591 -5.972 1.00 93.56 74 PHE A C 1
ATOM 570 O O . PHE A 1 74 ? -4.365 3.147 -6.796 1.00 93.56 74 PHE A O 1
ATOM 577 N N . VAL A 1 75 ? -2.578 3.201 -5.465 1.00 91.88 75 VAL A N 1
ATOM 578 C CA . VAL A 1 75 ? -2.215 4.580 -5.808 1.00 91.88 75 VAL A CA 1
ATOM 579 C C . VAL A 1 75 ? -1.309 4.616 -7.035 1.00 91.88 75 VAL A C 1
ATOM 581 O O . VAL A 1 75 ? -0.169 4.151 -6.961 1.00 91.88 75 VAL A O 1
ATOM 584 N N . VAL A 1 76 ? -1.775 5.272 -8.099 1.00 92.06 76 VAL A N 1
ATOM 585 C CA . VAL A 1 76 ? -1.034 5.492 -9.352 1.00 92.06 76 VAL A CA 1
ATOM 586 C C . VAL A 1 76 ? -0.713 6.969 -9.580 1.00 92.06 76 VAL A C 1
ATOM 588 O O . VAL A 1 76 ? -1.359 7.858 -9.018 1.00 92.06 76 VAL A O 1
ATOM 591 N N . ASP A 1 77 ? 0.298 7.246 -10.403 1.00 90.81 77 ASP A N 1
ATOM 592 C CA . ASP A 1 77 ? 0.533 8.600 -10.904 1.00 90.81 77 ASP A CA 1
ATOM 593 C C . ASP A 1 77 ? -0.498 8.939 -11.991 1.00 90.81 77 ASP A C 1
ATOM 595 O O . ASP A 1 77 ? -0.786 8.130 -12.870 1.00 90.81 77 ASP A O 1
ATOM 599 N N . ARG A 1 78 ? -1.048 10.157 -11.959 1.00 92.06 78 ARG A N 1
ATOM 600 C CA . ARG A 1 78 ? -2.073 10.602 -12.918 1.00 92.06 78 ARG A CA 1
ATOM 601 C C . ARG A 1 78 ? -1.582 10.600 -14.368 1.00 92.06 78 ARG A C 1
ATOM 603 O O . ARG A 1 78 ? -2.382 10.466 -15.287 1.00 92.06 78 ARG A O 1
ATOM 610 N N . THR A 1 79 ? -0.297 10.854 -14.575 1.00 94.88 79 THR A N 1
ATOM 611 C CA . THR A 1 79 ? 0.280 11.163 -15.891 1.00 94.88 79 THR A CA 1
ATOM 612 C C . THR A 1 79 ? 1.210 10.078 -16.404 1.00 94.88 79 THR A C 1
ATOM 614 O O . THR A 1 79 ? 1.704 10.171 -17.528 1.00 94.88 79 THR A O 1
ATOM 617 N N . ARG A 1 80 ? 1.474 9.054 -15.590 1.00 93.94 80 ARG A N 1
ATOM 618 C CA . ARG A 1 80 ? 2.489 8.054 -15.879 1.00 93.94 80 ARG A CA 1
ATOM 619 C C . ARG A 1 80 ? 2.027 6.669 -15.453 1.00 93.94 80 ARG A C 1
ATOM 621 O O . ARG A 1 80 ? 1.691 6.455 -14.297 1.00 93.94 80 ARG A O 1
ATOM 628 N N . TRP A 1 81 ? 2.123 5.735 -16.392 1.00 94.62 81 TRP A N 1
ATOM 629 C CA . TRP A 1 81 ? 2.011 4.302 -16.148 1.00 94.62 81 TRP A CA 1
ATOM 630 C C . TRP A 1 81 ? 3.344 3.635 -16.472 1.00 94.62 81 TRP A C 1
ATOM 632 O O . TRP A 1 81 ? 3.945 3.916 -17.512 1.00 94.62 81 TRP A O 1
ATOM 642 N N . THR A 1 82 ? 3.834 2.782 -15.584 1.00 92.50 82 THR A N 1
ATOM 643 C CA . THR A 1 82 ? 5.103 2.069 -15.744 1.00 92.50 82 THR A CA 1
ATOM 644 C C . THR A 1 82 ? 4.913 0.561 -15.654 1.00 92.50 82 THR A C 1
ATOM 646 O O . THR A 1 82 ? 3.908 0.064 -15.153 1.00 92.50 82 THR A O 1
ATOM 649 N N . ASP A 1 83 ? 5.932 -0.185 -16.075 1.00 91.31 83 ASP A N 1
ATOM 650 C CA . ASP A 1 83 ? 6.009 -1.631 -15.861 1.00 91.31 83 ASP A CA 1
ATOM 651 C C . ASP A 1 83 ? 5.875 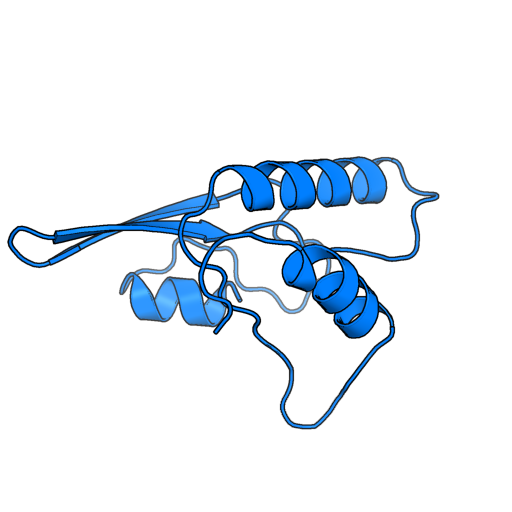-2.033 -14.382 1.00 91.31 83 ASP A C 1
ATOM 653 O O . ASP A 1 83 ? 5.419 -3.135 -14.084 1.00 91.31 83 ASP A O 1
ATOM 657 N N . GLU A 1 84 ? 6.300 -1.174 -13.448 1.00 88.81 84 GLU A N 1
ATOM 658 C CA . GLU A 1 84 ? 6.142 -1.432 -12.013 1.00 88.81 84 GLU A CA 1
ATOM 659 C C . GLU A 1 84 ? 4.681 -1.266 -11.578 1.00 88.81 84 GLU A C 1
ATOM 661 O O . GLU A 1 84 ? 4.210 -2.048 -10.757 1.00 88.81 84 GLU A O 1
ATOM 666 N N . ASP A 1 85 ? 3.941 -0.319 -12.165 1.00 91.94 85 ASP A N 1
ATOM 667 C CA . ASP A 1 85 ? 2.501 -0.161 -11.919 1.00 91.94 85 ASP A CA 1
ATOM 668 C C . ASP A 1 85 ? 1.724 -1.363 -12.463 1.00 91.94 85 ASP A C 1
ATOM 670 O O . ASP A 1 85 ? 0.885 -1.925 -11.760 1.00 91.94 85 ASP A O 1
ATOM 674 N N . GLN A 1 86 ? 2.077 -1.826 -13.668 1.00 93.62 86 GLN A N 1
ATOM 675 C CA . GLN A 1 86 ? 1.523 -3.048 -14.252 1.00 93.62 86 GLN A CA 1
ATOM 676 C C . GLN A 1 86 ? 1.790 -4.272 -13.364 1.00 93.62 86 GLN A C 1
ATOM 678 O O . GLN A 1 86 ? 0.879 -5.048 -13.086 1.00 93.62 86 GLN A O 1
ATOM 683 N N . LEU A 1 87 ? 3.017 -4.414 -12.853 1.00 90.75 87 LEU A N 1
ATOM 684 C CA . LEU A 1 87 ? 3.374 -5.480 -11.916 1.00 90.75 87 LEU A CA 1
ATOM 685 C C . LEU A 1 87 ? 2.540 -5.409 -10.629 1.00 90.75 87 LEU A C 1
ATOM 687 O O . LEU A 1 87 ? 2.154 -6.448 -10.095 1.00 90.75 87 LEU A O 1
ATOM 691 N N . VAL A 1 88 ? 2.277 -4.208 -10.106 1.00 91.19 88 VAL A N 1
ATOM 692 C CA . VAL A 1 88 ? 1.430 -4.039 -8.918 1.00 91.19 88 VAL A CA 1
ATOM 693 C C . VAL A 1 88 ? -0.003 -4.444 -9.222 1.00 91.19 88 VAL A C 1
ATOM 695 O O . VAL A 1 88 ? -0.550 -5.257 -8.474 1.00 91.19 88 VAL A O 1
ATOM 698 N N . LEU A 1 89 ? -0.574 -3.953 -10.325 1.00 92.25 89 LEU A N 1
ATOM 699 C CA . LEU A 1 89 ? -1.918 -4.310 -10.778 1.00 92.25 89 LEU A CA 1
ATOM 700 C C . LEU A 1 89 ? -2.075 -5.831 -10.889 1.00 92.25 89 LEU A C 1
ATOM 702 O O . LEU A 1 89 ? -3.034 -6.403 -10.371 1.00 92.25 89 LEU A O 1
ATOM 706 N N . GLU A 1 90 ? -1.081 -6.497 -11.478 1.00 91.31 90 GLU A N 1
ATOM 707 C CA . GLU A 1 90 ? -1.087 -7.946 -11.659 1.00 91.31 90 GLU A CA 1
ATOM 708 C C . GLU A 1 90 ? -1.153 -8.731 -10.350 1.00 91.31 90 GLU A C 1
ATOM 710 O O . GLU A 1 90 ? -1.651 -9.856 -10.340 1.00 91.31 90 GLU A O 1
ATOM 715 N N . ARG A 1 91 ? -0.659 -8.159 -9.248 1.00 88.25 91 ARG A N 1
ATOM 716 C CA . ARG A 1 91 ? -0.721 -8.769 -7.915 1.00 88.25 91 ARG A CA 1
ATOM 717 C C . ARG A 1 91 ? -2.017 -8.449 -7.191 1.00 88.25 91 ARG A C 1
ATOM 719 O O . ARG A 1 91 ? -2.569 -9.339 -6.552 1.00 88.25 91 ARG A O 1
ATOM 726 N N . VAL A 1 92 ? -2.483 -7.205 -7.267 1.00 90.50 92 VAL A N 1
ATOM 727 C CA . VAL A 1 92 ? -3.645 -6.750 -6.488 1.00 90.50 92 VAL A CA 1
ATOM 728 C C . VAL A 1 92 ? -4.979 -7.166 -7.106 1.00 90.50 92 VAL A C 1
ATOM 730 O O . VAL A 1 92 ? -5.945 -7.311 -6.370 1.00 90.50 92 VAL A O 1
ATOM 733 N N . GLN A 1 93 ? -5.037 -7.444 -8.414 1.00 87.12 93 GLN A N 1
ATOM 734 C CA . GLN A 1 93 ? -6.270 -7.892 -9.089 1.00 87.12 93 GLN A CA 1
ATOM 735 C C . GLN A 1 93 ? -6.828 -9.227 -8.562 1.00 87.12 93 GLN A C 1
ATOM 737 O O . GLN A 1 93 ? -7.986 -9.546 -8.801 1.00 87.12 93 GLN A O 1
ATOM 742 N N . TYR A 1 94 ? -6.000 -10.017 -7.873 1.00 84.25 94 TYR A N 1
ATOM 743 C CA . TYR A 1 94 ? -6.388 -11.309 -7.302 1.00 84.25 94 TYR A CA 1
ATOM 744 C C . TYR A 1 94 ? -6.710 -11.231 -5.806 1.00 84.25 94 TYR A C 1
ATOM 746 O O . TYR A 1 94 ? -6.945 -12.264 -5.179 1.00 84.25 94 TYR A O 1
ATOM 754 N N . VAL A 1 95 ? -6.678 -10.036 -5.214 1.00 86.88 95 VAL A N 1
ATOM 755 C CA . VAL A 1 95 ? -7.062 -9.850 -3.815 1.00 86.88 95 VAL A CA 1
ATOM 756 C C . VAL A 1 95 ? -8.582 -9.955 -3.711 1.00 86.88 95 VAL A C 1
ATOM 758 O O . VAL A 1 95 ? -9.314 -9.396 -4.519 1.00 86.88 95 VAL A O 1
ATOM 761 N N . THR A 1 96 ? -9.058 -10.708 -2.722 1.00 85.25 96 THR A N 1
ATOM 762 C CA . THR A 1 96 ? -10.489 -10.962 -2.493 1.00 85.25 96 THR A CA 1
ATOM 763 C C . THR A 1 96 ? -11.244 -9.743 -1.959 1.00 85.25 96 THR A C 1
ATOM 765 O O . THR A 1 96 ? -12.465 -9.684 -2.085 1.00 85.25 96 THR A O 1
ATOM 768 N N . GLY A 1 97 ? -10.536 -8.800 -1.335 1.00 86.81 97 GLY A N 1
ATOM 769 C CA . GLY A 1 97 ? -11.100 -7.570 -0.783 1.00 86.81 97 GLY A CA 1
ATOM 770 C C . GLY A 1 97 ? -11.302 -6.460 -1.826 1.00 86.81 97 GLY A C 1
ATOM 771 O O . GLY A 1 97 ? -10.799 -6.559 -2.948 1.00 86.81 97 GLY A O 1
ATOM 772 N N . PRO A 1 98 ? -12.015 -5.376 -1.470 1.00 93.12 98 PRO A N 1
ATOM 773 C CA . PRO A 1 98 ? -12.180 -4.221 -2.344 1.00 93.12 98 PRO A CA 1
ATOM 774 C C . PRO A 1 98 ? -10.838 -3.607 -2.761 1.00 93.12 98 PRO A C 1
ATOM 776 O O . PRO A 1 98 ? -9.952 -3.386 -1.932 1.00 93.12 98 PRO A O 1
ATOM 779 N N . LEU A 1 99 ? -10.732 -3.287 -4.051 1.00 93.12 99 LEU A N 1
ATOM 780 C CA . LEU A 1 99 ? -9.626 -2.545 -4.648 1.00 93.12 99 LEU A CA 1
ATOM 781 C C . LEU A 1 99 ? -10.104 -1.128 -4.985 1.00 93.12 99 LEU A C 1
ATOM 783 O O . LEU A 1 99 ? -11.057 -0.972 -5.751 1.00 93.12 99 LEU A O 1
ATOM 787 N N . ILE A 1 100 ? -9.451 -0.124 -4.398 1.00 92.69 100 ILE A N 1
ATOM 788 C CA . ILE A 1 100 ? -9.712 1.312 -4.592 1.00 92.69 100 ILE A CA 1
ATOM 789 C C . ILE A 1 100 ? -8.593 1.934 -5.417 1.00 92.69 100 ILE A C 1
ATOM 791 O O . ILE A 1 100 ? -7.417 1.716 -5.043 1.00 92.69 100 ILE A O 1
#

Secondary structure (DSSP, 8-state):
-HHHHHHHHTS--S---SSTT---S-EEEEEEETTEEEEEEEPPPP-S--SSHHHHHHHHHHHHHTTS-S-B-----SS---HHHHHHHHHHTT-SS-B-

Radius of gyration: 13.81 Å; chains: 1; bounding box: 35×25×34 Å

Sequence (100 aa):
KSTLLNHILGQKLAITSRKPQTTRHNMLGIKTEGDVQAIYVDTPGMHKANDKALNRYMNRNASAALKDVDVVIFVVDRTRWTDEDQLVLERVQYVTGPLI

pLDDT: mean 87.99, std 5.77, range [66.81, 96.75]

Organism: Pseudomonas putida (NCBI:txid303)

InterPro domains:
  IPR005225 Small GTP-binding domain [TIGR00231] (1-82)
  IPR005662 GTPase Era-like [PTHR42698] (1-92)
  IPR006073 GTP binding domain [PF01926] (1-92)
  IPR027417 P-loop containing nucleoside triphosphate hydrolase [G3DSA:3.40.50.300] (1-100)
  IPR027417 P-loop containing nucleoside triphosphate hydrolase [SSF52540] (1-83)
  IPR030388 Era-type guanine nucleotide-binding (G) domain [PS51713] (1-100)